Protein AF-A0A966ZD62-F1 (afdb_monomer_lite)

Radius of gyration: 24.64 Å; chains: 1; bounding box: 55×46×55 Å

Secondary structure (DSSP, 8-state):
-HHHHHHHTTS--TTPPPEE---S-BTTBSS---GGG--HHHHHHTGGGPEE--HHHHHHHHHHHHHHHSTTTS-HHHHHHHHTTSPPTTT---HHHHHHHHHHHTT--SHHHHHHHHHHHH---

Foldseek 3Di:
DLVVLLVVLPDDDDPDWDWDQDDCCDPVDPPDPDDVVDDPVRVVVSVVVIDTCDNVNSVVSNVVVCVVPPPVPDPVCVVVLVVQQAQDPPGGDRPLRVQLVVQVVVPDPDPVSSVVSVVVVVDDD

Sequence (125 aa):
MLKILAWFGSQEFGNTRLTLLELDQHPKVTPFYGLGQLNGPQLAALFPSRVPVTAERLEQAAKSWLIFTSTSHGDRRGLDRLLEEYPGLTDSLSRTERQLLLAAWAGATSRGDLYLNLARRIRIP

Structure (mmCIF, N/CA/C/O backbone):
data_AF-A0A966ZD62-F1
#
_entry.id   AF-A0A966ZD62-F1
#
loop_
_atom_site.group_PDB
_atom_site.id
_atom_site.type_symbol
_atom_site.label_atom_id
_atom_site.label_alt_id
_atom_site.label_comp_id
_atom_site.label_asym_id
_atom_site.label_entity_id
_atom_site.label_seq_id
_atom_site.pdbx_PDB_ins_code
_atom_site.Cartn_x
_atom_site.Cartn_y
_atom_site.Cartn_z
_atom_site.occupancy
_atom_site.B_iso_or_equiv
_atom_site.auth_seq_id
_atom_site.auth_comp_id
_atom_site.auth_asym_id
_atom_site.auth_atom_id
_atom_site.pdbx_PDB_model_num
ATOM 1 N N . MET A 1 1 ? -1.720 0.8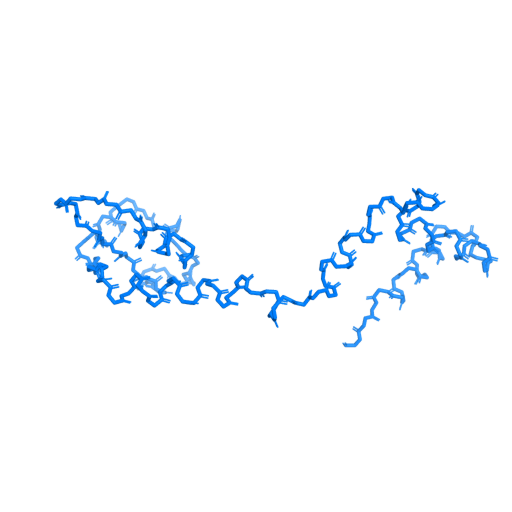44 -0.523 1.00 80.44 1 MET A N 1
ATOM 2 C CA . MET A 1 1 ? -2.446 0.639 0.750 1.00 80.44 1 MET A CA 1
ATOM 3 C C . MET A 1 1 ? -1.878 1.489 1.891 1.00 80.44 1 MET A C 1
ATOM 5 O O . MET A 1 1 ? -2.623 2.295 2.428 1.00 80.44 1 MET A O 1
ATOM 9 N N . LEU A 1 2 ? -0.577 1.394 2.212 1.00 89.00 2 LEU A N 1
ATOM 10 C CA . LEU A 1 2 ? 0.059 2.106 3.343 1.00 89.00 2 LEU A CA 1
ATOM 11 C C . LEU A 1 2 ? -0.239 3.613 3.414 1.00 89.00 2 LEU A C 1
ATOM 13 O O . LEU A 1 2 ? -0.671 4.083 4.457 1.00 89.00 2 LEU A O 1
ATOM 17 N N . LYS A 1 3 ? -0.109 4.350 2.302 1.00 91.81 3 LYS A N 1
ATOM 18 C CA . LYS A 1 3 ? -0.435 5.789 2.237 1.00 91.81 3 LYS A CA 1
ATOM 19 C C . LYS A 1 3 ? -1.856 6.115 2.712 1.00 91.81 3 LYS A C 1
ATOM 21 O O . LYS A 1 3 ? -2.057 7.099 3.410 1.00 91.81 3 LYS A O 1
ATOM 26 N N . ILE A 1 4 ? -2.839 5.310 2.303 1.00 93.56 4 ILE A N 1
ATOM 27 C CA . ILE A 1 4 ? -4.256 5.547 2.617 1.00 93.56 4 ILE A CA 1
ATOM 28 C C . ILE A 1 4 ? -4.502 5.295 4.105 1.00 93.56 4 ILE A C 1
ATOM 30 O O . ILE A 1 4 ? -5.125 6.118 4.762 1.00 93.56 4 ILE A O 1
ATOM 34 N N . LEU A 1 5 ? -3.963 4.200 4.652 1.00 94.44 5 LEU A N 1
ATOM 35 C CA . LEU A 1 5 ? -4.065 3.901 6.083 1.00 94.44 5 LEU A CA 1
ATOM 36 C C . LEU A 1 5 ? -3.329 4.942 6.940 1.00 94.44 5 LEU A C 1
ATOM 38 O O . LEU A 1 5 ? -3.868 5.383 7.947 1.00 94.44 5 LEU A O 1
ATOM 42 N N . ALA A 1 6 ? -2.149 5.394 6.510 1.00 94.12 6 ALA A N 1
ATOM 43 C CA . ALA A 1 6 ? -1.414 6.471 7.169 1.00 94.12 6 ALA A CA 1
ATOM 44 C C . ALA A 1 6 ? -2.203 7.791 7.173 1.00 94.12 6 ALA A C 1
ATOM 46 O O . ALA A 1 6 ? -2.236 8.480 8.186 1.00 94.12 6 ALA A O 1
ATOM 47 N N . TRP A 1 7 ? -2.868 8.125 6.061 1.00 94.69 7 TRP A N 1
ATOM 48 C CA . TRP A 1 7 ? -3.734 9.301 5.977 1.00 94.69 7 TRP A CA 1
ATOM 49 C C . TRP A 1 7 ? -4.958 9.184 6.886 1.00 94.69 7 TRP A C 1
ATOM 51 O O . TRP A 1 7 ? -5.274 10.137 7.591 1.00 94.69 7 TRP A O 1
ATOM 61 N N . PHE A 1 8 ? -5.618 8.019 6.922 1.00 94.81 8 PHE A N 1
ATOM 62 C CA . PHE A 1 8 ? -6.708 7.797 7.871 1.00 94.81 8 PHE A CA 1
ATOM 63 C C . PHE A 1 8 ? -6.209 7.961 9.307 1.00 94.81 8 PHE A C 1
ATOM 65 O O . PHE A 1 8 ? -6.874 8.631 10.076 1.00 94.81 8 PHE A O 1
ATOM 72 N N . GLY A 1 9 ? -5.009 7.489 9.654 1.00 92.19 9 GLY A N 1
ATOM 73 C CA . GLY A 1 9 ? -4.435 7.681 10.992 1.00 92.19 9 GLY A CA 1
ATOM 74 C C . GLY A 1 9 ? -4.373 9.133 11.495 1.00 92.19 9 GLY A C 1
ATOM 75 O O . GLY A 1 9 ? -4.226 9.326 12.698 1.00 92.19 9 GLY A O 1
ATOM 76 N N . SER A 1 10 ? -4.509 10.141 10.623 1.00 90.38 10 SER A N 1
ATOM 77 C CA . SER A 1 10 ? -4.550 11.558 11.002 1.00 90.38 10 SER A CA 1
ATOM 78 C C . SER A 1 10 ? -5.926 12.230 10.920 1.00 90.38 10 SER A C 1
ATOM 80 O O . SER A 1 10 ? -5.997 13.433 11.163 1.00 90.38 10 SER A O 1
ATOM 82 N N . GLN A 1 11 ? -7.007 11.519 10.572 1.00 92.06 11 GLN A N 1
ATOM 83 C CA . GLN A 1 11 ? -8.349 12.119 10.533 1.00 92.06 11 GLN A CA 1
ATOM 84 C C . GLN A 1 11 ? -9.189 11.737 11.751 1.00 92.06 11 GLN A C 1
ATOM 86 O O . GLN A 1 11 ? -9.027 10.675 12.349 1.00 92.06 11 GLN A O 1
ATOM 91 N N . GLU A 1 12 ? -10.163 12.589 12.057 1.00 88.19 12 GLU A N 1
ATOM 92 C CA . GLU A 1 12 ? -11.262 12.260 12.955 1.00 88.19 12 GLU A CA 1
ATOM 93 C C . GLU A 1 12 ? -12.443 11.731 12.137 1.00 88.19 12 GLU A C 1
ATOM 95 O O . GLU A 1 12 ? -12.895 12.371 11.188 1.00 88.19 12 GLU A O 1
ATOM 100 N N . PHE A 1 13 ? -12.968 10.561 12.498 1.00 88.69 13 PHE A N 1
ATOM 101 C CA . PHE A 1 13 ? -14.113 9.951 11.801 1.00 88.69 13 PHE A CA 1
ATOM 102 C C . PHE A 1 13 ? -15.291 9.640 12.739 1.00 88.69 13 PHE A C 1
ATOM 104 O O . PHE A 1 13 ? -16.251 8.969 12.341 1.00 88.69 13 PHE A O 1
ATOM 111 N N . GLY A 1 14 ? -15.238 10.136 13.981 1.00 87.38 14 GLY A N 1
ATOM 112 C CA . GLY A 1 14 ? -16.280 9.967 14.994 1.00 87.38 14 GLY A CA 1
ATOM 113 C C . GLY A 1 14 ? -16.651 8.498 15.208 1.00 87.38 14 GLY A C 1
ATOM 114 O O . GLY A 1 14 ? -15.803 7.669 15.523 1.00 87.38 14 GLY A O 1
ATOM 115 N N . ASN A 1 15 ? -17.925 8.168 14.985 1.00 88.88 15 ASN A N 1
ATOM 116 C CA . ASN A 1 15 ? -18.454 6.807 15.139 1.00 88.88 15 ASN A CA 1
ATOM 117 C C . ASN A 1 15 ? -18.252 5.907 13.903 1.00 88.88 15 ASN A C 1
ATOM 119 O O . ASN A 1 15 ? -18.743 4.774 13.877 1.00 88.88 15 ASN A O 1
ATOM 123 N N . THR A 1 16 ? -17.564 6.385 12.864 1.00 92.00 16 THR A N 1
ATOM 124 C CA . THR A 1 16 ? -17.335 5.608 11.640 1.00 92.00 16 THR A CA 1
ATOM 125 C C . THR A 1 16 ? -16.318 4.502 11.894 1.00 92.00 16 THR A C 1
ATOM 127 O O . THR A 1 16 ? -15.209 4.747 12.365 1.00 92.00 16 THR A O 1
ATOM 130 N N . ARG A 1 17 ? -16.675 3.265 11.537 1.00 91.25 17 ARG A N 1
ATOM 131 C CA . ARG A 1 17 ? -15.790 2.102 11.665 1.00 91.25 17 ARG A CA 1
ATOM 132 C C . ARG A 1 17 ? -15.080 1.825 10.347 1.00 91.25 17 ARG A C 1
ATOM 134 O O . ARG A 1 17 ? -15.721 1.494 9.352 1.00 91.25 17 ARG A O 1
ATOM 141 N N . LEU A 1 18 ? -13.753 1.901 10.360 1.00 94.62 18 LEU A N 1
ATOM 142 C CA . LEU A 1 18 ? -12.921 1.481 9.237 1.00 94.62 18 LEU A CA 1
ATOM 143 C C . LEU A 1 18 ? -12.781 -0.042 9.214 1.00 94.62 18 LEU A C 1
ATOM 145 O O . LEU A 1 18 ? -12.471 -0.680 10.221 1.00 94.62 18 LEU A O 1
ATOM 149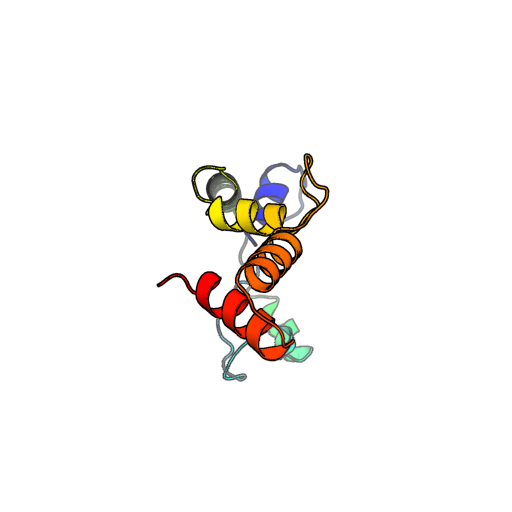 N N . THR A 1 19 ? -12.990 -0.624 8.037 1.00 95.69 19 THR A N 1
ATOM 150 C CA . THR A 1 19 ? -12.773 -2.050 7.782 1.00 95.69 19 THR A CA 1
ATOM 151 C C . THR A 1 19 ? -12.033 -2.223 6.463 1.00 95.69 19 THR A C 1
ATOM 153 O O . THR A 1 19 ? -12.188 -1.412 5.550 1.00 95.69 19 THR A O 1
ATOM 156 N N . LEU A 1 20 ? -11.216 -3.267 6.371 1.00 94.31 20 LEU A N 1
ATOM 157 C CA . LEU A 1 20 ? -10.386 -3.571 5.214 1.00 94.31 20 LEU A CA 1
ATOM 158 C C . LEU A 1 20 ? -10.661 -4.997 4.743 1.00 94.31 20 LEU A C 1
ATOM 160 O O . LEU A 1 20 ? -10.847 -5.900 5.553 1.00 94.31 20 LEU A O 1
ATOM 164 N N . LEU A 1 21 ? -10.683 -5.193 3.428 1.00 93.12 21 LEU A N 1
ATOM 165 C CA . LEU A 1 21 ? -10.661 -6.517 2.822 1.00 93.12 21 LEU A CA 1
ATOM 166 C C . LEU A 1 21 ? -9.240 -6.795 2.333 1.00 93.12 21 LEU A C 1
ATOM 168 O O . LEU A 1 21 ? -8.719 -6.037 1.516 1.00 93.12 21 LEU A O 1
ATOM 172 N N . GLU A 1 22 ? -8.642 -7.876 2.815 1.00 87.62 22 GLU A N 1
ATOM 173 C CA . GLU A 1 22 ? -7.330 -8.347 2.375 1.00 87.62 22 GLU A CA 1
ATOM 174 C C . GLU A 1 22 ? -7.526 -9.694 1.690 1.00 87.62 22 GLU A C 1
ATOM 176 O O . GLU A 1 22 ? -8.116 -10.608 2.266 1.00 87.62 22 GLU A O 1
ATOM 181 N N . LEU A 1 23 ? -7.118 -9.781 0.426 1.00 90.31 23 LEU A N 1
ATOM 182 C CA . LEU A 1 23 ? -7.351 -10.956 -0.399 1.00 90.31 23 LEU A CA 1
ATOM 183 C C . LEU A 1 23 ? -6.160 -11.176 -1.327 1.00 90.31 23 LEU A C 1
ATOM 185 O O . LEU A 1 23 ? -5.976 -10.426 -2.283 1.00 90.31 23 LEU A O 1
ATOM 189 N N . ASP A 1 24 ? -5.410 -12.241 -1.062 1.00 87.44 24 ASP A N 1
ATOM 190 C CA . ASP A 1 24 ? -4.236 -12.613 -1.860 1.00 87.44 24 ASP A CA 1
ATOM 191 C C . ASP A 1 24 ? -4.561 -13.668 -2.928 1.00 87.44 24 ASP A C 1
ATOM 193 O O . ASP A 1 24 ? -3.871 -13.781 -3.936 1.00 87.44 24 ASP A O 1
ATOM 197 N N . GLN A 1 25 ? -5.633 -14.441 -2.730 1.00 91.81 25 GLN A N 1
ATOM 198 C CA . GLN A 1 25 ? -6.040 -15.529 -3.620 1.00 91.81 25 GLN A CA 1
ATOM 199 C C . GLN A 1 25 ? -7.553 -15.746 -3.591 1.00 91.81 25 GLN A C 1
ATOM 201 O O . GLN A 1 25 ? -8.212 -15.459 -2.593 1.00 91.81 25 GLN A O 1
ATOM 206 N N . HIS A 1 26 ? -8.105 -16.309 -4.668 1.00 91.88 26 HIS A N 1
ATOM 207 C CA . HIS A 1 26 ? -9.523 -16.646 -4.749 1.00 91.88 26 HIS A CA 1
ATOM 208 C C . HIS A 1 26 ? -9.718 -18.088 -5.254 1.00 91.88 26 HIS A C 1
ATOM 210 O O . HIS A 1 26 ? -9.194 -18.440 -6.307 1.00 91.88 26 HIS A O 1
ATOM 216 N N . PRO A 1 27 ? -10.517 -18.934 -4.575 1.00 90.44 27 PRO A N 1
ATOM 217 C CA . PRO A 1 27 ? -10.584 -20.375 -4.858 1.00 90.44 27 PRO A CA 1
ATOM 218 C C . PRO A 1 27 ? -11.150 -20.719 -6.241 1.00 90.44 27 PRO A C 1
ATOM 220 O O . PRO A 1 27 ? -10.906 -21.800 -6.761 1.00 90.44 27 PRO A O 1
ATOM 223 N N . LYS A 1 28 ? -11.933 -19.811 -6.836 1.00 91.69 28 LYS A N 1
ATOM 224 C CA . LYS A 1 28 ? -12.550 -20.001 -8.160 1.00 91.69 28 LYS A CA 1
ATOM 225 C C . LYS A 1 28 ? -11.832 -19.253 -9.289 1.00 91.69 28 LYS A C 1
ATOM 227 O O . LYS A 1 28 ? -12.322 -19.275 -10.411 1.00 91.69 28 LYS A O 1
ATOM 232 N N . VAL A 1 29 ? -10.740 -18.537 -8.999 1.00 91.50 29 VAL A N 1
ATOM 233 C CA . VAL A 1 29 ? -9.997 -17.745 -9.993 1.00 91.50 29 VAL A CA 1
ATO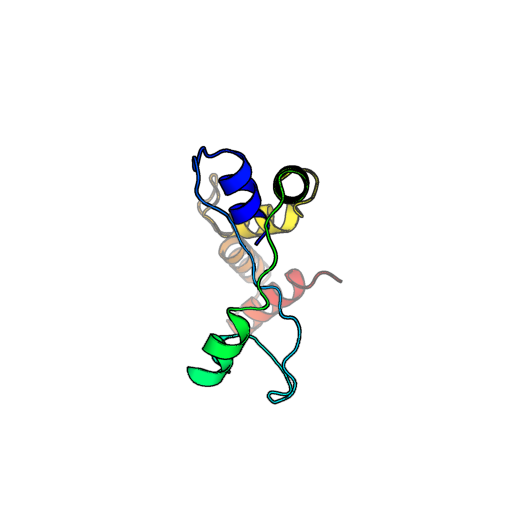M 234 C C . VAL A 1 29 ? -8.505 -17.987 -9.800 1.00 91.50 29 VAL A C 1
ATOM 236 O O . VAL A 1 29 ? -7.928 -17.577 -8.797 1.00 91.50 29 VAL A O 1
ATOM 239 N N . THR A 1 30 ? -7.875 -18.658 -10.761 1.00 91.00 30 THR A N 1
ATOM 240 C CA . THR A 1 30 ? -6.441 -18.957 -10.724 1.00 91.00 30 THR A CA 1
ATOM 241 C C . THR A 1 30 ? -5.837 -18.791 -12.118 1.00 91.00 30 THR A C 1
ATOM 243 O O . THR A 1 30 ? -6.337 -19.413 -13.056 1.00 91.00 30 THR A O 1
ATOM 246 N N . PRO A 1 31 ? -4.766 -17.992 -12.272 1.00 91.25 31 PRO A N 1
ATOM 247 C CA . PRO A 1 31 ? -4.166 -17.108 -11.262 1.00 91.25 31 PRO A CA 1
ATOM 248 C C . PRO A 1 31 ? -5.076 -15.923 -10.874 1.00 91.25 31 PRO A C 1
ATOM 250 O O . PRO A 1 31 ? -5.848 -15.411 -11.690 1.00 91.25 31 PRO A O 1
ATOM 253 N N . PHE A 1 32 ? -4.987 -15.496 -9.610 1.00 94.06 32 PHE A N 1
ATOM 254 C CA . PHE A 1 32 ? -5.716 -14.339 -9.085 1.00 94.06 32 PHE A CA 1
ATOM 255 C C . PHE A 1 32 ? -4.834 -13.085 -9.152 1.00 94.06 32 PHE A C 1
ATOM 257 O O . PHE A 1 32 ? -3.835 -12.977 -8.451 1.00 94.06 32 PHE A O 1
ATOM 264 N N . TYR A 1 33 ? -5.205 -12.147 -10.017 1.00 91.88 33 TYR A N 1
ATOM 265 C CA . TYR A 1 33 ? -4.559 -10.851 -10.231 1.00 91.88 33 TYR A CA 1
ATOM 266 C C . TYR A 1 33 ? -5.277 -9.699 -9.523 1.00 91.88 33 TYR A C 1
ATOM 268 O O . TYR A 1 33 ? -4.728 -8.604 -9.417 1.00 91.88 33 TYR A O 1
ATOM 276 N N . GLY A 1 34 ? -6.505 -9.921 -9.049 1.00 90.56 34 GLY A N 1
ATOM 277 C CA . GLY A 1 34 ? -7.211 -8.964 -8.209 1.00 90.56 34 GLY A CA 1
ATOM 278 C C . GLY A 1 34 ? -8.721 -8.954 -8.406 1.00 90.56 34 GLY A C 1
ATOM 279 O O . GLY A 1 34 ? -9.301 -9.715 -9.181 1.00 90.56 34 GLY A O 1
ATOM 280 N N . LEU A 1 35 ? -9.367 -8.028 -7.699 1.00 92.62 35 LEU A N 1
ATOM 281 C CA . LEU A 1 35 ? -10.827 -7.937 -7.600 1.00 92.62 35 LEU A CA 1
ATOM 282 C C . LEU A 1 35 ? -11.535 -7.720 -8.948 1.00 92.62 35 LEU A C 1
ATOM 284 O O . LEU A 1 35 ? -12.693 -8.098 -9.077 1.00 92.62 35 LEU A O 1
ATOM 288 N N . GLY A 1 36 ? -10.852 -7.173 -9.961 1.00 93.25 36 GLY A N 1
ATOM 289 C CA . GLY A 1 36 ? -11.417 -6.967 -11.302 1.00 93.25 36 GLY A CA 1
ATOM 290 C C . GLY A 1 36 ? -11.775 -8.257 -12.051 1.00 93.25 36 GLY A C 1
ATOM 291 O O . GLY A 1 36 ? -12.511 -8.204 -13.030 1.00 93.25 36 GLY A O 1
ATOM 292 N N . GLN A 1 37 ? -11.289 -9.415 -11.594 1.00 95.62 37 GLN A N 1
ATOM 293 C CA . GLN A 1 37 ? -11.660 -10.722 -12.149 1.00 95.62 37 GLN A CA 1
ATOM 294 C C . GLN A 1 37 ? -12.954 -11.291 -11.549 1.00 95.62 37 GLN A C 1
ATOM 296 O O . GLN A 1 37 ? -13.441 -12.320 -12.015 1.00 95.62 37 GLN A O 1
ATOM 301 N N . LEU A 1 38 ? -13.480 -10.678 -10.487 1.00 95.12 38 LEU A N 1
ATOM 302 C CA . LEU A 1 38 ? -14.634 -11.187 -9.760 1.00 95.12 38 LEU A CA 1
ATOM 303 C C . LEU A 1 38 ? -15.923 -10.555 -10.282 1.00 95.12 38 LEU A C 1
ATOM 305 O O . LEU A 1 38 ? -15.997 -9.354 -10.534 1.00 95.12 38 LEU A O 1
ATOM 309 N N . ASN A 1 39 ? -16.967 -11.368 -10.407 1.00 94.69 39 ASN A N 1
ATOM 310 C CA . ASN A 1 39 ? -18.306 -10.876 -10.711 1.00 94.69 39 ASN A CA 1
ATOM 311 C C . ASN A 1 39 ? -19.010 -10.322 -9.456 1.00 94.69 39 ASN A C 1
ATOM 313 O O . ASN A 1 39 ? -18.537 -10.476 -8.329 1.00 94.69 39 ASN A O 1
ATOM 317 N N . GLY A 1 40 ? -20.173 -9.690 -9.648 1.00 95.75 40 GLY A N 1
ATOM 318 C CA . GLY A 1 40 ? -20.952 -9.075 -8.566 1.00 95.75 40 GLY A CA 1
ATOM 319 C C . GLY A 1 40 ? -21.221 -10.011 -7.376 1.00 95.75 40 GLY A C 1
ATOM 320 O O . GLY A 1 40 ? -20.869 -9.654 -6.253 1.00 95.75 40 GLY A O 1
ATOM 321 N N . PRO A 1 41 ? -21.778 -11.220 -7.586 1.00 96.00 41 PRO A N 1
ATOM 322 C CA . PRO A 1 41 ? -21.979 -12.188 -6.507 1.00 96.00 41 PRO A CA 1
ATOM 323 C C . PRO A 1 41 ? -20.692 -12.592 -5.773 1.00 96.00 41 PRO A C 1
ATOM 325 O O . PRO A 1 41 ? -20.700 -12.717 -4.550 1.00 96.00 41 PRO A O 1
ATOM 328 N N . GLN A 1 42 ? -19.580 -12.772 -6.491 1.00 94.44 42 GLN A N 1
ATOM 329 C CA . GLN A 1 42 ? -18.285 -13.090 -5.881 1.00 94.44 42 GLN A CA 1
ATOM 330 C C . GLN A 1 42 ? -17.765 -11.934 -5.019 1.00 94.44 42 GLN A C 1
ATOM 332 O O . GLN A 1 42 ? -17.311 -12.171 -3.906 1.00 94.44 42 GLN A O 1
ATOM 337 N N . LEU A 1 43 ? -17.888 -10.687 -5.483 1.00 94.31 43 LEU A N 1
ATOM 338 C CA . LEU A 1 43 ? -17.524 -9.500 -4.702 1.00 94.31 43 LEU A CA 1
ATOM 339 C C . LEU A 1 43 ? -18.413 -9.329 -3.466 1.00 94.31 43 LEU A C 1
ATOM 341 O O . LEU A 1 43 ? -17.913 -9.044 -2.379 1.00 94.31 43 LEU A O 1
ATOM 345 N N . ALA A 1 44 ? -19.722 -9.544 -3.608 1.00 95.19 44 ALA A N 1
ATOM 346 C CA . ALA A 1 44 ? -20.669 -9.462 -2.499 1.00 95.19 44 ALA A CA 1
ATOM 347 C C . ALA A 1 44 ? -20.360 -10.498 -1.406 1.00 95.19 44 ALA A C 1
ATOM 349 O O . ALA A 1 44 ? -20.430 -10.182 -0.218 1.00 95.19 44 ALA A O 1
ATOM 350 N N . ALA A 1 45 ? -19.944 -11.707 -1.794 1.00 94.50 45 ALA A N 1
ATOM 351 C CA . ALA A 1 45 ? -19.560 -12.762 -0.859 1.00 94.50 45 ALA A CA 1
ATOM 352 C C . ALA A 1 45 ? -18.319 -12.417 -0.012 1.00 94.50 45 ALA A C 1
ATOM 354 O O . ALA A 1 45 ? -18.145 -12.989 1.061 1.00 94.50 45 ALA A O 1
ATOM 355 N N . LEU A 1 46 ? -17.485 -11.467 -0.450 1.00 94.00 46 LEU A N 1
ATOM 356 C CA . LEU A 1 46 ? -16.324 -10.984 0.308 1.00 94.00 46 LEU A CA 1
ATOM 357 C C . LEU A 1 46 ? -16.695 -9.917 1.348 1.00 94.00 46 LEU A C 1
ATOM 359 O O . LEU A 1 46 ? -15.901 -9.590 2.226 1.00 94.00 46 LEU A O 1
ATOM 363 N N . PHE A 1 47 ? -17.896 -9.341 1.275 1.00 93.25 47 PHE A N 1
ATOM 364 C CA . PHE A 1 47 ? -18.315 -8.263 2.172 1.00 93.25 47 PHE A CA 1
ATOM 365 C C . PHE A 1 47 ? -18.221 -8.649 3.669 1.00 93.25 47 PHE A C 1
ATOM 367 O O . PHE A 1 47 ? -17.730 -7.835 4.454 1.00 93.25 47 PHE A O 1
ATOM 374 N N . PRO A 1 48 ? -18.616 -9.866 4.096 1.00 94.56 48 PRO A N 1
ATOM 375 C CA . PRO A 1 48 ? -18.521 -10.275 5.498 1.00 94.56 48 PRO A CA 1
ATOM 376 C C . PRO A 1 48 ? -17.093 -10.555 5.985 1.00 94.56 48 PRO A C 1
ATOM 378 O O . PRO A 1 48 ? -16.856 -10.498 7.186 1.00 94.56 48 PRO A O 1
ATOM 381 N N . SER A 1 49 ? -16.138 -10.844 5.092 1.00 93.00 49 SER A N 1
ATOM 382 C CA . SER A 1 49 ? -14.759 -11.206 5.465 1.00 93.00 49 SER A CA 1
ATOM 383 C C . SER A 1 49 ? -13.844 -10.002 5.699 1.00 93.00 49 SER A C 1
ATOM 385 O O . SER A 1 49 ? -12.631 -10.159 5.821 1.00 93.00 49 SER A O 1
ATOM 387 N N . ARG A 1 50 ? -14.395 -8.785 5.736 1.00 94.81 50 ARG A N 1
ATOM 388 C CA . ARG A 1 50 ? -13.618 -7.602 6.097 1.00 94.81 50 ARG A CA 1
ATOM 389 C C . ARG A 1 50 ? -13.196 -7.646 7.556 1.00 94.81 50 ARG A C 1
ATOM 391 O O . ARG A 1 50 ? -13.987 -7.963 8.439 1.00 94.81 50 ARG A O 1
ATOM 398 N N . VAL A 1 51 ? -11.974 -7.206 7.802 1.00 94.38 51 VAL A N 1
ATOM 399 C CA . VAL A 1 51 ? -11.408 -7.088 9.141 1.00 94.38 51 VAL A CA 1
ATOM 400 C C . VAL A 1 51 ? -11.443 -5.631 9.609 1.00 94.38 51 VAL A C 1
ATOM 402 O O . VAL A 1 51 ? -11.267 -4.721 8.792 1.00 94.38 51 VAL A O 1
ATOM 405 N N . PRO A 1 52 ? -11.678 -5.362 10.904 1.00 95.06 52 PRO A N 1
ATOM 406 C CA . PRO A 1 52 ? -11.543 -4.019 11.456 1.00 95.06 52 PRO A CA 1
ATOM 407 C C . PRO A 1 52 ? -10.133 -3.461 11.251 1.00 95.06 52 PRO A C 1
ATOM 409 O O . PRO A 1 52 ? -9.140 -4.173 11.401 1.00 95.06 52 PRO A O 1
ATOM 412 N N . VAL A 1 53 ? -10.040 -2.169 10.947 1.00 95.81 53 VAL A N 1
ATOM 413 C CA . VAL A 1 53 ? -8.763 -1.450 10.984 1.00 95.81 53 VAL A CA 1
ATOM 414 C C . VAL A 1 53 ? -8.575 -0.911 12.398 1.00 95.81 53 VAL A C 1
ATOM 416 O O . VAL A 1 53 ? -9.329 -0.047 12.842 1.00 95.81 53 VAL A O 1
ATOM 419 N N . THR A 1 54 ? -7.597 -1.451 13.124 1.00 94.62 54 THR A N 1
ATOM 420 C CA . THR A 1 54 ? -7.294 -1.048 14.504 1.00 94.62 54 THR A CA 1
ATOM 421 C C . THR A 1 54 ? -6.432 0.214 14.544 1.00 94.62 54 THR A C 1
ATOM 423 O O . THR A 1 54 ? -5.739 0.538 13.577 1.00 94.62 54 THR A O 1
ATOM 426 N N . ALA A 1 55 ? -6.427 0.904 15.688 1.00 92.56 55 ALA A N 1
ATOM 427 C CA . ALA A 1 55 ? -5.537 2.043 15.923 1.00 92.56 55 ALA A CA 1
ATOM 428 C C . ALA A 1 55 ? -4.057 1.658 15.753 1.00 92.56 55 ALA A C 1
ATOM 430 O O . ALA A 1 55 ? -3.305 2.367 15.091 1.00 92.56 55 ALA A O 1
ATOM 431 N N . GLU A 1 56 ? -3.668 0.483 16.255 1.00 95.00 56 GLU A N 1
ATOM 432 C CA . GLU A 1 56 ? -2.320 -0.066 16.079 1.00 95.00 56 GLU A CA 1
ATOM 433 C C . GLU A 1 56 ? -1.956 -0.218 14.593 1.00 95.00 56 GLU A C 1
ATOM 435 O O . GLU A 1 56 ? -0.863 0.156 14.172 1.00 95.00 56 GLU A O 1
ATOM 440 N N . ARG A 1 57 ? -2.891 -0.697 13.762 1.00 94.88 57 ARG A N 1
ATOM 441 C CA . ARG A 1 57 ? -2.667 -0.860 12.321 1.00 94.88 57 ARG A CA 1
ATOM 442 C C . ARG A 1 57 ? -2.476 0.479 11.607 1.00 94.88 57 ARG A C 1
ATOM 444 O O . ARG A 1 57 ? -1.676 0.565 10.676 1.00 94.88 57 ARG A O 1
ATOM 451 N N . LEU A 1 58 ? -3.188 1.520 12.041 1.00 95.50 58 LEU A N 1
ATOM 452 C CA . LEU A 1 58 ? -3.008 2.884 11.535 1.00 95.50 58 LEU A CA 1
ATOM 453 C C . LEU A 1 58 ? -1.640 3.450 11.941 1.00 95.50 58 LEU A C 1
ATOM 455 O O . LEU A 1 58 ? -0.942 4.012 11.098 1.00 95.50 58 LEU A O 1
ATOM 459 N N . GLU A 1 59 ? -1.220 3.243 13.191 1.00 95.56 59 GLU A N 1
ATOM 460 C CA . GLU A 1 59 ? 0.092 3.676 13.684 1.00 95.56 59 GLU A CA 1
ATOM 461 C C . GLU A 1 59 ? 1.236 2.979 12.932 1.00 95.56 59 GLU A C 1
ATOM 463 O O . GLU A 1 59 ? 2.182 3.628 12.475 1.00 95.56 59 GLU A O 1
ATOM 468 N N . GLN A 1 60 ? 1.133 1.661 12.748 1.00 95.38 60 GLN A N 1
ATOM 469 C CA . GLN A 1 60 ? 2.089 0.883 11.962 1.00 95.38 60 GLN A CA 1
ATOM 470 C C . GLN A 1 60 ? 2.152 1.389 10.518 1.00 95.38 60 GLN A C 1
ATOM 472 O O . GLN A 1 60 ? 3.242 1.645 10.008 1.00 95.38 60 GLN A O 1
ATOM 477 N N . ALA A 1 61 ? 1.002 1.610 9.873 1.00 94.81 61 ALA A N 1
ATOM 478 C CA . ALA A 1 61 ? 0.961 2.132 8.512 1.00 94.81 61 ALA A CA 1
ATOM 479 C C . ALA A 1 61 ? 1.602 3.523 8.395 1.00 94.81 61 ALA A C 1
ATOM 481 O O . ALA A 1 61 ? 2.305 3.776 7.418 1.00 94.81 61 ALA A O 1
ATOM 482 N N . ALA A 1 62 ? 1.410 4.399 9.386 1.00 94.12 62 ALA A N 1
ATOM 483 C CA . ALA A 1 62 ? 2.041 5.716 9.427 1.00 94.12 62 ALA A CA 1
ATOM 484 C C . ALA A 1 62 ? 3.572 5.617 9.529 1.00 94.12 62 ALA A C 1
ATOM 486 O O . ALA A 1 62 ? 4.278 6.236 8.731 1.00 94.12 62 ALA A O 1
ATOM 487 N N . LYS A 1 63 ? 4.093 4.783 10.440 1.00 93.62 63 LYS A N 1
ATOM 488 C CA . LYS A 1 63 ? 5.540 4.529 10.570 1.00 93.62 63 LYS A CA 1
ATOM 489 C C . LYS A 1 63 ? 6.125 3.943 9.285 1.00 93.62 63 LYS A C 1
ATOM 491 O O . LYS A 1 63 ? 7.122 4.447 8.773 1.00 93.62 63 LYS A O 1
ATOM 496 N N . SER A 1 64 ? 5.485 2.915 8.728 1.00 92.19 64 SER A N 1
ATOM 497 C CA . SER A 1 64 ? 5.922 2.286 7.479 1.00 92.19 64 SER A CA 1
ATOM 498 C C . SER A 1 64 ? 5.872 3.250 6.299 1.00 92.19 64 SER A C 1
ATOM 500 O O . SER A 1 64 ? 6.765 3.220 5.459 1.00 92.19 64 SER A O 1
ATOM 502 N N . TRP A 1 65 ? 4.859 4.118 6.229 1.00 92.62 65 TRP A N 1
ATOM 503 C CA . TRP A 1 65 ? 4.769 5.136 5.188 1.00 92.62 65 TRP A CA 1
ATOM 504 C C . TRP A 1 65 ? 5.905 6.153 5.298 1.00 92.62 65 TRP A C 1
ATOM 506 O O . TRP A 1 65 ? 6.549 6.427 4.291 1.00 92.62 65 TRP A O 1
ATOM 516 N N . LEU A 1 66 ? 6.213 6.638 6.506 1.00 89.62 66 LEU A N 1
ATOM 517 C CA . LEU A 1 66 ? 7.340 7.547 6.737 1.00 89.62 66 LEU A CA 1
ATOM 518 C C . LEU A 1 66 ? 8.671 6.937 6.296 1.00 89.62 66 LEU A C 1
ATOM 520 O O . LEU A 1 66 ? 9.424 7.609 5.599 1.00 89.62 66 LEU A O 1
ATOM 524 N N . ILE A 1 67 ? 8.931 5.672 6.641 1.00 87.44 67 ILE A N 1
ATOM 525 C CA . ILE A 1 67 ? 10.128 4.936 6.201 1.00 87.44 67 ILE A CA 1
ATOM 526 C C . ILE A 1 67 ? 10.128 4.769 4.679 1.00 87.44 67 ILE A C 1
ATOM 528 O O . ILE A 1 67 ? 11.136 5.006 4.026 1.00 87.44 67 ILE A O 1
ATOM 532 N N . PHE A 1 68 ? 8.996 4.392 4.087 1.00 82.69 68 PHE A N 1
ATOM 533 C CA . PHE A 1 68 ? 8.889 4.229 2.638 1.00 82.69 68 PHE A CA 1
ATOM 534 C C . PHE A 1 68 ? 9.170 5.538 1.884 1.00 82.69 68 PHE A C 1
ATOM 536 O O . PHE A 1 68 ? 9.781 5.521 0.819 1.00 82.69 68 PHE A O 1
ATOM 543 N N . THR A 1 69 ? 8.735 6.673 2.434 1.00 82.69 69 THR A N 1
ATOM 544 C CA . THR A 1 69 ? 8.947 8.000 1.841 1.00 82.69 69 THR A CA 1
ATOM 545 C C . THR A 1 69 ? 10.210 8.703 2.322 1.00 82.69 69 THR A C 1
ATOM 547 O O . THR A 1 69 ? 10.486 9.813 1.865 1.00 82.69 69 THR A O 1
ATOM 550 N N . SER A 1 70 ? 10.968 8.118 3.252 1.00 79.81 70 SER A N 1
ATOM 551 C CA . SER A 1 70 ? 12.172 8.766 3.747 1.00 79.81 70 SER A CA 1
ATOM 552 C C . SER A 1 70 ? 13.211 8.803 2.632 1.00 79.81 70 SER A C 1
ATOM 554 O O . SER A 1 70 ? 13.460 7.829 1.917 1.00 79.81 70 SER A O 1
ATOM 556 N N . THR A 1 71 ? 13.878 9.947 2.510 1.00 62.84 71 THR A N 1
ATOM 557 C CA . THR A 1 71 ? 14.943 10.194 1.529 1.00 62.84 71 THR A CA 1
ATOM 558 C C . THR A 1 71 ? 16.125 9.217 1.671 1.00 62.84 71 THR A C 1
ATOM 560 O O . THR A 1 71 ? 17.005 9.190 0.817 1.00 62.84 71 THR A O 1
ATOM 563 N N . SER A 1 72 ? 16.154 8.401 2.734 1.00 59.56 72 SER A N 1
ATOM 564 C CA . SER A 1 72 ? 17.172 7.384 3.006 1.00 59.56 72 SER A CA 1
ATOM 565 C C . SER A 1 72 ? 16.979 6.058 2.258 1.00 59.56 72 SER A C 1
ATOM 567 O O . SER A 1 72 ? 17.920 5.269 2.230 1.00 59.56 72 SER A O 1
ATOM 569 N N . HIS A 1 73 ? 15.806 5.787 1.665 1.00 53.44 73 HIS A N 1
ATOM 570 C CA . HIS A 1 73 ? 15.516 4.493 1.013 1.00 53.44 73 HIS A CA 1
ATOM 571 C C . HIS A 1 73 ? 15.129 4.585 -0.468 1.00 53.44 73 HIS A C 1
ATOM 573 O O . HIS A 1 73 ? 15.008 3.558 -1.135 1.00 53.44 73 HIS A O 1
ATOM 579 N N . GLY A 1 74 ? 14.980 5.794 -1.010 1.00 57.06 74 GLY A N 1
ATOM 580 C CA . GLY A 1 74 ? 14.853 5.991 -2.448 1.00 57.06 74 GLY A CA 1
ATOM 581 C C . GLY A 1 74 ? 16.226 5.915 -3.095 1.00 57.06 74 GLY A C 1
ATOM 582 O O . GLY A 1 74 ? 17.114 6.688 -2.739 1.00 57.06 74 GLY A O 1
ATOM 583 N N . ASP A 1 75 ? 16.402 5.011 -4.055 1.00 61.38 75 ASP A N 1
ATOM 584 C CA . ASP A 1 75 ? 17.546 5.053 -4.954 1.00 61.38 75 ASP A CA 1
ATOM 585 C C . ASP A 1 75 ? 17.555 6.416 -5.666 1.00 61.38 75 ASP A C 1
ATOM 587 O O . ASP A 1 75 ? 16.878 6.608 -6.679 1.00 61.38 75 ASP A O 1
ATOM 591 N N . ARG A 1 76 ? 18.295 7.389 -5.111 1.00 62.91 76 ARG A N 1
ATOM 592 C CA . ARG A 1 76 ? 18.445 8.724 -5.700 1.00 62.91 76 ARG A CA 1
ATOM 593 C C . ARG A 1 76 ? 18.921 8.622 -7.138 1.00 62.91 76 ARG A C 1
ATOM 595 O O . ARG A 1 76 ? 18.510 9.447 -7.933 1.00 62.91 76 ARG A O 1
ATOM 602 N N . ARG A 1 77 ? 19.641 7.556 -7.514 1.00 66.25 77 ARG A N 1
ATOM 603 C CA . ARG A 1 77 ? 20.064 7.320 -8.899 1.00 66.25 77 ARG A CA 1
ATOM 604 C C . ARG A 1 77 ? 18.876 7.246 -9.855 1.00 66.25 77 ARG A C 1
ATOM 606 O O . ARG A 1 77 ? 19.019 7.663 -10.993 1.00 66.25 77 ARG A O 1
ATOM 613 N N . GLY A 1 78 ? 17.716 6.747 -9.423 1.00 69.19 78 GLY A N 1
ATOM 614 C CA . GLY A 1 78 ? 16.502 6.709 -10.243 1.00 69.19 78 GLY A CA 1
ATOM 615 C C . GLY A 1 78 ? 15.891 8.095 -10.462 1.00 69.19 78 GLY A C 1
ATOM 616 O O . GLY A 1 78 ? 15.534 8.436 -11.587 1.00 69.19 78 GLY A O 1
ATOM 617 N N . LEU A 1 79 ? 15.815 8.906 -9.401 1.00 71.94 79 LEU A N 1
ATOM 618 C CA . LEU A 1 79 ? 15.342 10.290 -9.484 1.00 71.94 79 LEU A CA 1
ATOM 619 C C . LEU A 1 79 ? 16.333 11.172 -10.246 1.00 71.94 79 LEU A C 1
ATOM 621 O O . LEU A 1 79 ? 15.926 11.881 -11.153 1.00 71.94 79 LEU A O 1
ATOM 625 N N . ASP A 1 80 ? 17.620 11.091 -9.925 1.00 76.31 80 ASP A N 1
ATOM 626 C CA . ASP A 1 80 ? 18.693 11.819 -10.599 1.00 76.31 80 ASP A CA 1
ATOM 627 C C . ASP A 1 80 ? 18.708 11.458 -12.094 1.00 76.31 80 ASP A C 1
ATOM 629 O O . ASP A 1 80 ? 18.734 12.344 -12.942 1.00 76.31 80 ASP A O 1
ATOM 633 N N . ARG A 1 81 ? 18.545 10.172 -12.439 1.00 75.12 81 ARG A N 1
ATOM 634 C CA . ARG A 1 81 ? 18.404 9.723 -13.832 1.00 75.12 81 ARG A CA 1
ATOM 635 C C . ARG A 1 81 ? 17.152 10.266 -14.521 1.00 75.12 81 ARG A C 1
ATOM 637 O O . ARG A 1 81 ? 17.202 10.554 -15.709 1.00 75.12 81 ARG A O 1
ATOM 644 N N . LEU A 1 82 ? 16.031 10.375 -13.814 1.00 79.81 82 LEU A N 1
ATOM 645 C CA . LEU A 1 82 ? 14.816 10.974 -14.368 1.00 79.81 82 LEU A CA 1
ATOM 646 C C . LEU A 1 82 ? 14.996 12.482 -14.589 1.00 79.81 82 LEU A C 1
ATOM 648 O O . LEU A 1 82 ? 14.582 13.009 -15.617 1.00 79.81 82 LEU A O 1
ATOM 652 N N . LEU A 1 83 ? 15.620 13.167 -13.631 1.00 82.00 83 LEU A N 1
ATOM 653 C CA . LEU A 1 83 ? 15.908 14.597 -13.701 1.00 82.00 83 LEU A CA 1
ATOM 654 C C . LEU A 1 83 ? 16.894 14.924 -14.831 1.00 82.00 83 LEU A C 1
ATOM 656 O O . LEU A 1 83 ? 16.778 15.973 -15.452 1.00 82.00 83 LEU A O 1
ATOM 660 N N . GLU A 1 84 ? 17.806 14.008 -15.148 1.00 84.94 84 GLU A N 1
ATOM 661 C CA . GLU A 1 84 ? 18.741 14.118 -16.270 1.00 84.94 84 GLU A CA 1
ATOM 662 C C . GLU A 1 84 ? 18.071 14.128 -17.659 1.00 84.94 84 GLU A C 1
ATOM 664 O O . GLU A 1 84 ? 18.701 14.572 -18.619 1.00 84.94 84 GLU A O 1
ATOM 669 N N . GLU A 1 85 ? 16.817 13.683 -17.802 1.00 85.31 85 GLU A N 1
ATOM 670 C CA . GLU A 1 85 ? 16.068 13.812 -19.065 1.00 85.31 85 GLU A CA 1
ATOM 671 C C . GLU A 1 85 ? 15.404 15.192 -19.234 1.00 85.31 85 GLU A C 1
ATOM 673 O O . GLU A 1 85 ? 14.910 15.504 -20.317 1.00 85.31 85 GLU A O 1
ATOM 678 N N . TYR A 1 86 ? 15.420 16.049 -18.207 1.00 88.75 86 TYR A N 1
ATOM 679 C CA . TYR A 1 86 ? 15.029 17.451 -18.356 1.00 88.75 86 TYR A CA 1
ATOM 680 C C . TYR A 1 86 ? 16.189 18.289 -18.925 1.00 88.75 86 TYR A C 1
A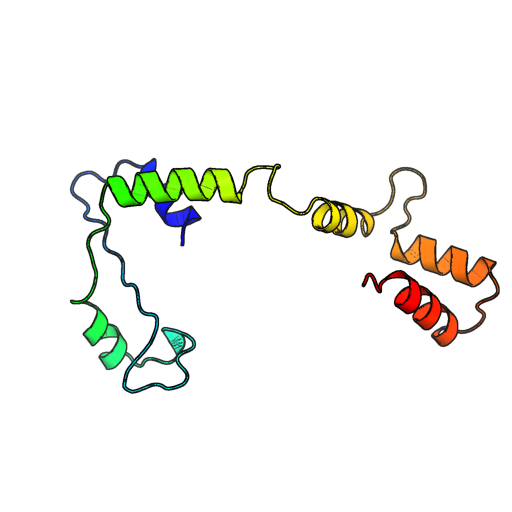TOM 682 O O . TYR A 1 86 ? 17.358 17.939 -18.732 1.00 88.75 86 TYR A O 1
ATOM 690 N N . PRO A 1 87 ? 15.894 19.413 -19.608 1.00 87.56 87 PRO A N 1
ATOM 691 C CA . PRO A 1 87 ? 16.910 20.344 -20.090 1.00 87.56 87 PRO A CA 1
ATOM 692 C C . PRO A 1 87 ? 17.879 20.770 -18.983 1.00 87.56 87 PRO A C 1
ATOM 694 O O . PRO A 1 87 ? 17.464 21.273 -17.935 1.00 87.56 87 PRO A O 1
ATOM 697 N N . GLY A 1 88 ? 19.179 20.595 -19.224 1.00 82.25 88 GLY A N 1
ATOM 698 C CA . GLY A 1 88 ? 20.215 21.073 -18.316 1.00 82.25 88 GLY A CA 1
ATOM 699 C C . GLY A 1 88 ? 20.182 22.596 -18.171 1.00 82.25 88 GLY A C 1
ATOM 700 O O . GLY A 1 88 ? 19.950 23.320 -19.133 1.00 82.25 88 GLY A O 1
ATOM 701 N N . LEU A 1 89 ? 20.475 23.111 -16.977 1.00 80.44 89 LEU A N 1
ATOM 702 C CA . LEU A 1 89 ? 20.470 24.561 -16.721 1.00 80.44 89 LEU 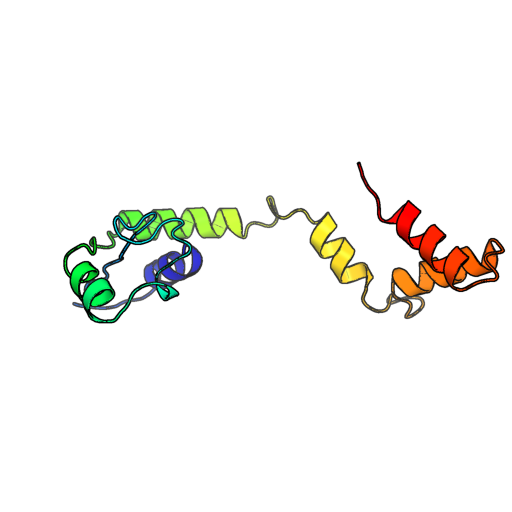A CA 1
ATOM 703 C C . LEU A 1 89 ? 21.578 25.323 -17.472 1.00 80.44 89 LEU A C 1
ATOM 705 O O . LEU A 1 89 ? 21.512 26.542 -17.589 1.00 80.44 89 LEU A O 1
ATOM 709 N N . THR A 1 90 ? 22.607 24.619 -17.947 1.00 82.25 90 THR A N 1
ATOM 710 C CA . THR A 1 90 ? 23.801 25.208 -18.570 1.00 82.25 90 THR A CA 1
ATOM 711 C C . THR A 1 90 ? 23.791 25.141 -20.093 1.00 82.25 90 THR A C 1
ATOM 713 O O . THR A 1 90 ? 24.279 26.062 -20.738 1.00 82.25 90 THR A O 1
ATOM 716 N N . ASP A 1 91 ? 23.256 24.067 -20.673 1.00 85.44 91 ASP A N 1
ATOM 717 C CA . ASP A 1 91 ? 23.261 23.823 -22.121 1.00 85.44 91 ASP A CA 1
ATOM 718 C C . ASP A 1 91 ? 21.859 23.570 -22.697 1.00 85.44 91 ASP A C 1
ATOM 720 O O . ASP A 1 91 ? 21.716 23.434 -23.908 1.00 85.44 91 ASP A O 1
ATOM 724 N N . SER A 1 92 ? 20.817 23.547 -21.855 1.00 88.81 92 SER A N 1
ATOM 725 C CA . SER A 1 92 ? 19.435 23.189 -22.218 1.00 88.81 92 SER A CA 1
ATOM 726 C C . SER A 1 92 ? 19.280 21.797 -22.834 1.00 88.81 92 SER A C 1
ATOM 728 O O . SER A 1 92 ? 18.210 21.474 -23.342 1.00 88.81 92 SER A O 1
ATOM 730 N N . LEU A 1 93 ? 20.311 20.952 -22.765 1.00 89.94 93 LEU A N 1
ATOM 731 C CA . LEU A 1 93 ? 20.273 19.610 -23.326 1.00 89.94 93 LEU A CA 1
ATOM 732 C C . LEU A 1 93 ? 19.843 18.611 -22.259 1.00 89.94 93 LEU A C 1
ATOM 734 O O . LEU A 1 93 ? 20.390 18.584 -21.148 1.00 89.94 93 LEU A O 1
ATOM 738 N N . SER A 1 94 ? 18.914 17.736 -22.624 1.00 89.69 94 SER A N 1
ATOM 739 C CA . SER A 1 94 ? 18.694 16.485 -21.904 1.00 89.69 94 SER A CA 1
ATOM 740 C C . SER A 1 94 ? 19.944 15.602 -21.982 1.00 89.69 94 SER A C 1
ATOM 742 O O . SER A 1 94 ? 20.805 15.737 -22.863 1.00 89.69 94 SER A O 1
ATOM 744 N N . ARG A 1 95 ? 20.053 14.635 -21.071 1.00 87.31 95 ARG A N 1
ATOM 745 C CA . ARG A 1 95 ? 21.087 13.597 -21.124 1.00 87.31 95 ARG A CA 1
ATOM 746 C C . ARG A 1 95 ? 21.104 12.878 -22.467 1.00 87.31 95 ARG A C 1
ATOM 748 O O . ARG A 1 95 ? 22.193 12.656 -22.999 1.00 87.31 95 ARG A O 1
ATOM 755 N N . THR A 1 96 ? 19.939 12.533 -23.011 1.00 89.19 96 THR A N 1
ATOM 756 C CA . THR A 1 96 ? 19.832 11.841 -24.300 1.00 89.19 96 THR A CA 1
ATOM 757 C C . THR A 1 96 ? 20.416 12.683 -25.436 1.00 89.19 96 THR A C 1
ATOM 759 O O . THR A 1 96 ? 21.255 12.194 -26.195 1.00 89.19 96 THR A O 1
ATOM 762 N N . GLU A 1 97 ? 20.067 13.967 -25.520 1.00 90.25 97 GLU A N 1
ATOM 763 C CA . GLU A 1 97 ? 20.598 14.878 -26.545 1.00 90.25 97 GLU A CA 1
ATOM 764 C C . GLU A 1 97 ? 22.107 15.077 -26.405 1.00 90.25 97 GLU A C 1
ATOM 766 O O . GLU A 1 97 ? 22.847 14.963 -27.384 1.00 90.25 97 GLU A O 1
ATOM 771 N N . ARG A 1 98 ? 22.593 15.284 -25.176 1.00 90.62 98 ARG A N 1
ATOM 772 C CA . ARG A 1 98 ? 24.029 15.415 -24.906 1.00 90.62 98 ARG A CA 1
ATOM 773 C C . ARG A 1 98 ? 24.793 14.160 -25.328 1.00 90.62 98 ARG A C 1
ATOM 775 O O . ARG A 1 98 ? 25.869 14.250 -25.915 1.00 90.62 98 ARG A O 1
ATOM 782 N N . GLN A 1 99 ? 24.241 12.978 -25.068 1.00 87.50 99 GLN A N 1
ATOM 783 C CA . GLN A 1 99 ? 24.858 11.714 -25.468 1.00 87.50 99 GLN A CA 1
ATOM 784 C C . GLN A 1 99 ? 24.846 11.501 -26.983 1.00 87.50 99 GLN A C 1
ATOM 786 O O . GLN A 1 99 ? 25.829 10.989 -27.519 1.00 87.50 99 GLN A O 1
ATOM 791 N N . LEU A 1 100 ? 23.787 11.924 -27.675 1.00 89.19 100 LEU A N 1
ATOM 792 C CA . LEU A 1 100 ? 23.725 11.899 -29.136 1.00 89.19 100 LEU A CA 1
ATOM 793 C C . LEU A 1 100 ? 24.780 12.815 -29.760 1.00 89.19 100 LEU A C 1
ATOM 795 O O . LEU A 1 100 ? 25.490 12.384 -30.666 1.00 89.19 100 LEU A O 1
ATOM 799 N N . LEU A 1 101 ? 24.937 14.038 -29.245 1.00 88.81 101 LEU A N 1
ATOM 800 C CA . LEU A 1 101 ? 25.958 14.971 -29.725 1.00 88.81 101 LEU A CA 1
ATOM 801 C C . LEU A 1 101 ? 27.374 14.445 -29.485 1.00 88.81 101 LEU A C 1
ATOM 803 O O . LEU A 1 101 ? 28.212 14.524 -30.379 1.00 88.81 101 LEU A O 1
ATOM 807 N N . LEU A 1 102 ? 27.638 13.846 -28.321 1.00 89.69 102 LEU A N 1
ATOM 808 C CA . LEU A 1 102 ? 28.928 13.211 -28.040 1.00 89.69 102 LEU A CA 1
ATOM 809 C C . LEU A 1 102 ? 29.207 12.017 -28.962 1.00 89.69 102 LEU A C 1
ATOM 811 O O . LEU A 1 102 ? 30.342 11.837 -29.393 1.00 89.69 102 LEU A O 1
ATOM 815 N N . ALA A 1 103 ? 28.195 11.205 -29.275 1.00 88.00 103 ALA A N 1
ATOM 816 C CA . ALA A 1 103 ? 28.344 10.082 -30.197 1.00 88.00 103 ALA A CA 1
ATOM 817 C C . ALA A 1 103 ? 28.590 10.558 -31.637 1.00 88.00 103 ALA A C 1
ATOM 819 O O . ALA A 1 103 ? 29.459 10.013 -32.316 1.00 88.00 103 ALA A O 1
ATOM 820 N N . ALA A 1 104 ? 27.884 11.601 -32.081 1.00 89.44 104 ALA A N 1
ATOM 821 C CA . ALA A 1 104 ? 28.116 12.234 -33.378 1.00 89.44 104 ALA A CA 1
ATOM 822 C C . ALA A 1 104 ? 29.527 12.837 -33.460 1.00 89.44 104 ALA A C 1
ATOM 824 O O . ALA A 1 104 ? 30.244 12.606 -34.431 1.00 89.44 104 ALA A O 1
ATOM 825 N N . TRP A 1 105 ? 29.964 13.533 -32.405 1.00 90.69 105 TRP A N 1
ATOM 826 C CA . TRP A 1 105 ? 31.322 14.067 -32.291 1.00 90.69 105 TRP A CA 1
ATOM 827 C C . TRP A 1 105 ? 32.390 12.963 -32.319 1.00 90.69 105 TRP A C 1
ATOM 829 O O . TRP A 1 105 ? 33.437 13.133 -32.936 1.00 90.69 105 TRP A O 1
ATOM 839 N N . ALA A 1 106 ? 32.104 11.801 -31.725 1.00 88.06 106 ALA A N 1
ATOM 840 C CA . ALA A 1 106 ? 32.970 10.622 -31.760 1.00 88.06 106 ALA A CA 1
ATOM 841 C C . ALA A 1 106 ? 32.926 9.840 -33.094 1.00 88.06 106 ALA A C 1
ATOM 843 O O . ALA A 1 106 ? 33.561 8.791 -33.201 1.00 88.06 106 ALA A O 1
ATOM 844 N N . GLY A 1 107 ? 32.193 10.323 -34.105 1.00 88.19 107 GLY A N 1
ATOM 845 C CA . GLY A 1 107 ? 32.183 9.757 -35.456 1.00 88.19 107 GLY A CA 1
ATOM 846 C C . GLY A 1 107 ? 31.014 8.822 -35.777 1.00 88.19 107 GLY A C 1
ATOM 847 O O . GLY A 1 107 ? 31.049 8.149 -36.806 1.00 88.19 107 GLY A O 1
ATOM 848 N N . ALA A 1 108 ? 29.967 8.761 -34.948 1.00 88.75 108 ALA A N 1
ATOM 849 C CA . ALA A 1 108 ? 28.734 8.070 -35.323 1.00 88.75 108 ALA A CA 1
ATOM 850 C C . ALA A 1 108 ? 28.024 8.843 -36.448 1.00 88.75 108 ALA A C 1
ATOM 852 O O . ALA A 1 108 ? 27.587 9.976 -36.255 1.00 88.75 108 ALA A O 1
ATOM 853 N N . THR A 1 109 ? 27.901 8.227 -37.624 1.00 85.75 109 THR A N 1
ATOM 854 C CA . THR A 1 109 ? 27.371 8.882 -38.836 1.00 85.75 109 THR A CA 1
ATOM 855 C C . THR A 1 109 ? 25.977 8.399 -39.228 1.00 85.75 109 THR A C 1
ATOM 857 O O . THR A 1 109 ? 25.311 9.042 -40.038 1.00 85.75 109 THR A O 1
ATOM 860 N N . SER A 1 110 ? 25.493 7.303 -38.633 1.00 88.06 110 SER A N 1
ATOM 861 C CA . SER A 1 110 ? 24.149 6.779 -38.875 1.00 88.06 110 SER A CA 1
ATOM 862 C C . SER A 1 110 ? 23.267 6.816 -37.625 1.00 88.06 110 SER A C 1
ATOM 864 O O . SER A 1 110 ? 23.734 6.748 -36.486 1.00 88.06 110 SER A O 1
ATOM 866 N N . ARG A 1 111 ? 21.943 6.852 -37.836 1.00 81.88 111 ARG A N 1
ATOM 867 C CA . ARG A 1 111 ? 20.952 6.720 -36.752 1.00 81.88 111 ARG A CA 1
ATOM 868 C C . ARG A 1 111 ? 21.138 5.421 -35.955 1.00 81.88 111 ARG A C 1
ATOM 870 O O . ARG A 1 111 ? 20.935 5.421 -34.744 1.00 81.88 111 AR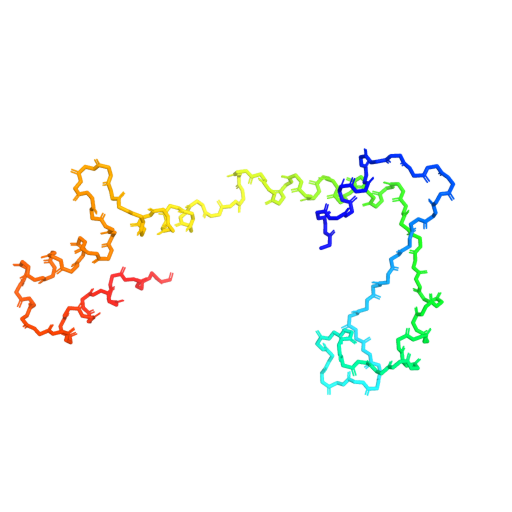G A O 1
ATOM 877 N N . GLY A 1 112 ? 21.544 4.338 -36.623 1.00 84.12 112 GLY A N 1
ATOM 878 C CA . GLY A 1 112 ? 21.828 3.052 -35.984 1.00 84.12 112 GLY A CA 1
ATOM 879 C C . GLY A 1 112 ? 23.037 3.120 -35.051 1.00 84.12 112 GLY A C 1
ATOM 880 O O . GLY A 1 112 ? 22.966 2.644 -33.919 1.00 84.12 112 GLY A O 1
ATOM 881 N N . ASP A 1 113 ? 24.112 3.786 -35.475 1.00 83.00 113 ASP A N 1
ATOM 882 C CA . ASP A 1 113 ? 25.321 3.942 -34.659 1.00 83.00 113 ASP A CA 1
ATOM 883 C C . ASP A 1 113 ? 25.061 4.790 -33.418 1.00 83.00 113 ASP A C 1
ATOM 885 O O . ASP A 1 113 ? 25.522 4.455 -32.325 1.00 83.00 113 ASP A O 1
ATOM 889 N N . LEU A 1 114 ? 24.277 5.860 -33.566 1.00 84.56 114 LEU A N 1
ATOM 890 C CA . LEU A 1 114 ? 23.853 6.708 -32.454 1.00 84.56 114 LEU A CA 1
ATOM 891 C C . LEU A 1 114 ? 23.043 5.910 -31.420 1.00 84.56 114 LEU A C 1
ATOM 893 O O . LEU A 1 114 ? 23.342 5.959 -30.225 1.00 84.56 114 LEU A O 1
ATOM 897 N N . TYR A 1 115 ? 22.075 5.110 -31.878 1.00 82.81 115 TYR A N 1
ATOM 898 C CA . TYR A 1 115 ? 21.260 4.256 -31.013 1.00 82.81 115 TYR A CA 1
ATOM 899 C C . TYR A 1 115 ? 22.096 3.200 -30.271 1.00 82.81 115 TYR A C 1
ATOM 901 O O . TYR A 1 115 ? 21.956 3.026 -29.059 1.00 82.81 115 TYR A O 1
ATOM 909 N N . LEU A 1 116 ? 23.013 2.522 -30.968 1.00 83.94 116 LEU A N 1
ATOM 910 C CA . LEU A 1 116 ? 23.883 1.515 -30.357 1.00 83.94 116 LEU A CA 1
ATOM 911 C C . LEU A 1 116 ? 24.851 2.127 -29.334 1.00 83.94 116 LEU A C 1
ATOM 913 O O . LEU A 1 116 ? 25.135 1.498 -28.313 1.00 83.94 116 LEU A O 1
ATOM 917 N N . ASN A 1 117 ? 25.341 3.347 -29.570 1.00 81.62 117 ASN A N 1
ATOM 918 C CA . ASN A 1 117 ? 26.186 4.063 -28.612 1.00 81.62 117 ASN A CA 1
ATOM 919 C C . ASN A 1 117 ? 25.420 4.467 -27.341 1.00 81.62 117 ASN A C 1
ATOM 921 O O . ASN A 1 117 ? 25.955 4.321 -26.239 1.00 81.62 117 ASN A O 1
ATOM 925 N N . LEU A 1 118 ? 24.161 4.899 -27.473 1.00 80.44 118 LEU A N 1
ATOM 926 C CA . LEU A 1 118 ? 23.273 5.158 -26.334 1.00 80.44 118 LEU A CA 1
ATOM 927 C C . LEU A 1 118 ? 23.007 3.878 -25.527 1.00 80.44 118 LEU A C 1
ATOM 929 O O . LEU A 1 118 ? 23.218 3.845 -24.313 1.00 80.44 118 LEU A O 1
ATOM 933 N N . ALA A 1 119 ? 22.609 2.796 -26.201 1.00 75.56 119 ALA A N 1
ATOM 934 C CA . ALA A 1 119 ? 22.241 1.534 -25.559 1.00 75.56 119 ALA A CA 1
ATOM 935 C C . ALA A 1 119 ? 23.396 0.906 -24.754 1.00 75.56 119 ALA A C 1
ATOM 937 O O . ALA A 1 119 ? 23.177 0.387 -23.657 1.00 75.56 119 ALA A O 1
ATOM 938 N N . ARG A 1 120 ? 24.642 1.006 -25.243 1.00 76.81 120 ARG A N 1
ATOM 939 C CA . ARG A 1 120 ? 25.837 0.512 -24.528 1.00 76.81 120 ARG A CA 1
ATOM 940 C C . ARG A 1 120 ? 26.107 1.249 -23.216 1.00 76.81 120 ARG A C 1
ATOM 942 O O . ARG A 1 120 ? 26.632 0.644 -22.292 1.00 76.81 120 ARG A O 1
ATOM 949 N N . ARG A 1 121 ? 25.750 2.533 -23.124 1.00 67.50 121 ARG A N 1
ATOM 950 C CA . ARG A 1 121 ? 25.971 3.376 -21.933 1.00 67.50 121 ARG A CA 1
ATOM 951 C C . ARG A 1 121 ? 24.817 3.338 -20.929 1.00 67.50 121 ARG A C 1
ATOM 953 O O . ARG A 1 121 ? 24.975 3.783 -19.796 1.00 67.50 121 ARG A O 1
ATOM 960 N N . ILE A 1 122 ? 23.650 2.847 -21.344 1.00 63.59 122 ILE A N 1
ATOM 961 C CA . ILE A 1 122 ? 22.458 2.701 -20.494 1.00 63.59 122 ILE A CA 1
ATOM 962 C C . ILE A 1 122 ? 22.494 1.393 -19.688 1.00 63.59 122 ILE A C 1
ATOM 964 O O . ILE A 1 122 ? 21.885 1.325 -18.622 1.00 63.59 122 ILE A O 1
ATOM 968 N N . ARG A 1 123 ? 23.234 0.384 -20.157 1.00 48.72 123 ARG A N 1
ATOM 969 C CA . ARG A 1 123 ? 23.402 -0.897 -19.468 1.00 48.72 123 ARG A CA 1
ATOM 970 C C . ARG A 1 123 ? 24.348 -0.735 -18.268 1.00 48.72 123 ARG A C 1
ATOM 972 O O . ARG A 1 123 ? 25.542 -0.529 -18.449 1.00 48.72 123 ARG A O 1
ATOM 979 N N . ILE A 1 124 ? 23.805 -0.825 -17.057 1.00 43.16 124 ILE A N 1
ATOM 980 C CA . ILE A 1 124 ? 24.563 -1.050 -15.815 1.00 43.16 124 ILE A CA 1
ATOM 981 C C . ILE A 1 124 ? 24.374 -2.546 -15.462 1.00 43.16 124 ILE A C 1
ATOM 983 O O . ILE A 1 124 ? 23.275 -3.047 -15.722 1.00 43.16 124 ILE A O 1
ATOM 987 N N . PRO A 1 125 ? 25.410 -3.274 -14.993 1.00 40.50 125 PRO A N 1
ATOM 988 C CA . PRO A 1 125 ? 25.289 -4.657 -14.511 1.00 40.50 125 PRO A CA 1
ATOM 989 C C . PRO A 1 125 ? 24.295 -4.818 -13.355 1.00 40.50 125 PRO A C 1
ATOM 991 O O . PRO A 1 125 ? 24.103 -3.841 -12.594 1.00 40.50 125 PRO A O 1
#

pLDDT: mean 86.19, std 11.18, range [40.5, 96.0]